Protein AF-A0A1G1BRY0-F1 (afdb_monomer)

Mean predicted aligned error: 10.62 Å

Secondary structure (DSSP, 8-state):
-----SEEEEEE--SSSSS--EEEEEEGGGB-TTTGGG--TT--EEEEEEEEE-TTS-EEEEEEEEE--PPPPPHHHHHHHHHHHHHHHHHHS--

Nearest PDB structures (foldseek):
  8a5d-assembly1_X  TM=4.011E-01  e=4.839E+00  Thermochaetoides thermophila
  8a5q-assembly1_X  TM=3.698E-01  e=3.179E+00  Thermochaetoides thermophila
  8a5p-assembly1_X  TM=3.735E-01  e=4.557E+00  Thermochaetoides thermophila
  3ua0-assembly1_A-2  TM=3.105E-01  e=5.793E+00  Bombyx mor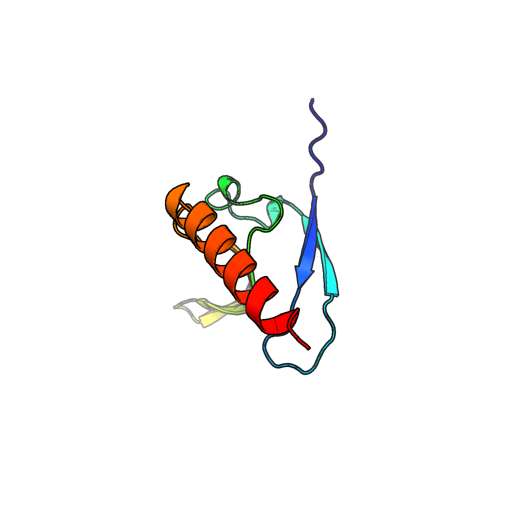i

Radius of gyration: 19.28 Å; Cα contacts (8 Å, |Δi|>4): 89; chains: 1; bounding box: 54×33×44 Å

pLDDT: mean 83.85, std 13.31, range [36.56, 95.38]

Solvent-accessible surface area (backbone atoms only — not comparable to full-atom values): 6206 Å² total; per-residue (Å²): 135,84,87,70,73,68,49,47,79,46,78,47,72,55,89,86,72,85,56,77,74,44,80,45,82,42,53,52,84,64,44,47,81,90,44,54,85,60,73,51,92,89,57,56,66,48,79,49,75,51,75,46,70,44,100,86,66,54,73,41,82,44,78,46,55,46,68,63,84,67,79,78,78,46,75,67,56,53,55,48,52,51,52,50,52,53,55,52,49,56,69,69,68,73,116

Sequence (95 aa):
MSSGSDSFFARLVDLTGDTPDEEVEIPREEVSASDCALLREGAVFYWTIGYSDSVKGQRRRVSEIRFRRLPAWTEEDIQRAEREAEEFGFVLGSR

Foldseek 3Di:
DDDDDQWDKDWDDDPVPDDDIDIDIGGLVLADPVCNVQPDPPWDKDWDWDWDADPVGDIDTDTHIGTDPDDPQDPVNVVVVVVVVVVVCVVVVPD

Structure (mmCIF, N/CA/C/O backbone):
data_AF-A0A1G1BRY0-F1
#
_entry.id   AF-A0A1G1BRY0-F1
#
loop_
_atom_site.group_PDB
_atom_site.id
_atom_site.type_symbol
_atom_site.label_atom_id
_atom_site.label_alt_id
_atom_site.label_comp_id
_atom_site.label_asym_id
_atom_site.label_entity_id
_atom_site.label_seq_id
_atom_site.pdbx_PDB_ins_code
_atom_site.Cartn_x
_atom_site.Cartn_y
_atom_site.Cartn_z
_atom_site.occupancy
_atom_site.B_iso_or_equiv
_atom_site.auth_seq_id
_atom_site.auth_comp_id
_atom_site.auth_asym_id
_atom_site.auth_atom_id
_atom_site.pdbx_PDB_model_num
ATOM 1 N N . MET A 1 1 ? 16.021 9.173 20.413 1.00 36.56 1 MET A N 1
ATOM 2 C CA . MET A 1 1 ? 15.715 8.442 19.166 1.00 36.56 1 MET A CA 1
ATOM 3 C C . MET A 1 1 ? 14.427 7.686 19.441 1.00 36.56 1 MET A C 1
ATOM 5 O O . MET A 1 1 ? 14.456 6.778 20.257 1.00 36.56 1 MET A O 1
ATOM 9 N N . SER A 1 2 ? 13.287 8.181 18.949 1.00 37.44 2 SER A N 1
ATOM 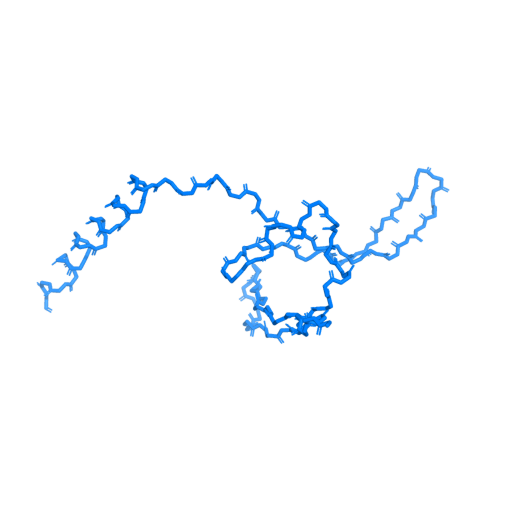10 C CA . SER A 1 2 ? 11.989 7.560 19.241 1.00 37.44 2 SER A CA 1
ATOM 11 C C . SER A 1 2 ? 11.836 6.325 18.359 1.00 37.44 2 SER A C 1
ATOM 13 O O . SER A 1 2 ? 11.941 6.435 17.140 1.00 37.44 2 SER A O 1
ATOM 15 N N . SER A 1 3 ? 11.665 5.166 18.988 1.00 41.31 3 SER A N 1
ATOM 16 C CA . SER A 1 3 ? 11.527 3.859 18.348 1.00 41.31 3 SER A CA 1
ATOM 17 C C . SER A 1 3 ? 10.137 3.739 17.719 1.00 41.31 3 SER A C 1
ATOM 19 O O . SER A 1 3 ? 9.239 3.140 18.301 1.00 41.31 3 SER A O 1
ATOM 21 N N . GLY A 1 4 ? 9.927 4.365 16.562 1.00 54.31 4 GLY A N 1
ATOM 22 C CA . GLY A 1 4 ? 8.840 3.966 15.672 1.00 54.31 4 GLY A CA 1
ATOM 23 C C . GLY A 1 4 ? 9.287 2.699 14.957 1.00 54.31 4 GLY A C 1
ATOM 24 O O . GLY A 1 4 ? 10.347 2.724 14.341 1.00 54.31 4 GLY A O 1
ATOM 25 N N . SER A 1 5 ? 8.543 1.601 15.089 1.00 64.44 5 SER A N 1
ATOM 26 C CA . SER A 1 5 ? 8.853 0.332 14.423 1.00 64.44 5 SER A CA 1
ATOM 27 C C . SER A 1 5 ? 9.161 0.564 12.941 1.00 64.44 5 SER A C 1
ATOM 29 O O . SER A 1 5 ? 8.430 1.293 12.265 1.00 64.44 5 SER A O 1
ATOM 31 N N . ASP A 1 6 ? 10.256 -0.022 12.455 1.00 89.81 6 ASP A N 1
ATOM 32 C CA . ASP A 1 6 ? 10.730 0.120 11.068 1.00 89.81 6 ASP A CA 1
ATOM 33 C C . ASP A 1 6 ? 9.876 -0.682 10.069 1.00 89.81 6 ASP A C 1
ATOM 35 O O . ASP A 1 6 ? 10.083 -0.647 8.861 1.00 89.81 6 ASP A O 1
ATOM 39 N N . SER A 1 7 ? 8.866 -1.379 10.583 1.00 92.62 7 SER A N 1
ATOM 40 C CA . SER A 1 7 ? 7.901 -2.193 9.862 1.00 92.62 7 SER A CA 1
ATOM 41 C C . SER A 1 7 ? 6.484 -1.968 10.398 1.00 92.62 7 SER A C 1
ATOM 43 O O . SER A 1 7 ? 6.276 -1.366 11.459 1.00 92.62 7 SER A O 1
ATOM 45 N N . PHE A 1 8 ? 5.492 -2.437 9.646 1.00 92.50 8 PHE A N 1
ATOM 46 C CA . PHE A 1 8 ? 4.090 -2.479 10.051 1.00 92.50 8 PHE A CA 1
ATOM 47 C C . PHE A 1 8 ? 3.438 -3.783 9.590 1.00 92.50 8 PHE A C 1
ATOM 49 O O . PHE A 1 8 ? 3.842 -4.361 8.584 1.00 92.50 8 PHE A O 1
ATOM 56 N N . PHE A 1 9 ? 2.408 -4.225 10.312 1.00 94.94 9 PHE A N 1
ATOM 57 C CA . PHE A 1 9 ? 1.583 -5.355 9.894 1.00 94.94 9 PHE A CA 1
ATOM 58 C C . PHE A 1 9 ? 0.438 -4.885 9.003 1.00 94.94 9 PHE A C 1
ATOM 60 O O . PHE A 1 9 ? -0.160 -3.830 9.234 1.00 94.94 9 PHE A O 1
ATOM 67 N N . ALA A 1 10 ? 0.129 -5.677 7.987 1.00 94.88 10 ALA A N 1
ATOM 68 C CA . ALA A 1 10 ? -0.969 -5.431 7.075 1.00 94.88 10 ALA A CA 1
ATOM 69 C C . ALA A 1 10 ? -1.711 -6.726 6.758 1.00 94.88 10 ALA A C 1
ATOM 71 O O . ALA A 1 10 ? -1.107 -7.792 6.661 1.00 94.88 10 ALA A O 1
ATOM 72 N N . ARG A 1 11 ? -3.023 -6.605 6.541 1.00 95.19 11 ARG A N 1
ATOM 73 C CA . ARG A 1 11 ? -3.862 -7.701 6.060 1.00 95.19 11 ARG A CA 1
ATOM 74 C C . ARG A 1 11 ? -4.040 -7.595 4.551 1.00 95.19 11 ARG A C 1
ATOM 76 O O . ARG A 1 11 ? -4.501 -6.566 4.056 1.00 95.19 11 ARG A O 1
ATOM 83 N N . LEU A 1 12 ? -3.676 -8.650 3.838 1.00 93.06 12 LEU A N 1
ATOM 84 C CA . LEU A 1 12 ? -3.897 -8.811 2.409 1.00 93.06 12 LEU A CA 1
ATOM 85 C C . LEU A 1 12 ? -5.203 -9.560 2.191 1.00 93.06 12 LEU A C 1
ATOM 87 O O . LEU A 1 12 ? -5.463 -10.565 2.845 1.00 9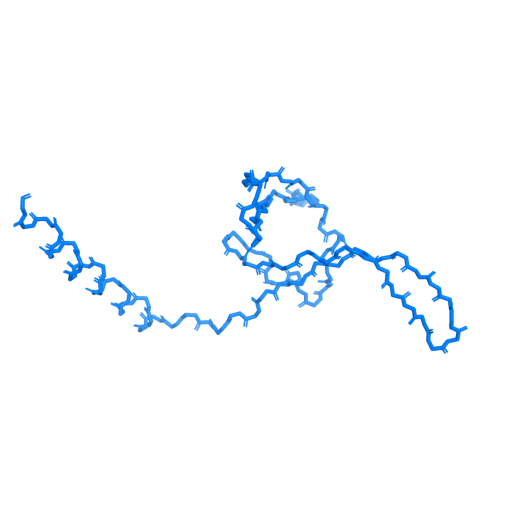3.06 12 LEU A O 1
ATOM 91 N N . VAL A 1 13 ? -6.008 -9.050 1.266 1.00 90.19 13 VAL A N 1
ATOM 92 C CA . VAL A 1 13 ? -7.279 -9.653 0.868 1.00 90.19 13 VAL A CA 1
ATOM 93 C C . VAL A 1 13 ? -7.169 -10.006 -0.604 1.00 90.19 13 VAL A C 1
ATOM 95 O O . VAL A 1 13 ? -6.868 -9.136 -1.428 1.00 90.19 13 VAL A O 1
ATOM 98 N N . ASP A 1 14 ? -7.418 -11.268 -0.934 1.00 86.62 14 ASP A N 1
ATOM 99 C CA . ASP A 1 14 ? -7.495 -11.700 -2.320 1.00 86.62 14 ASP A CA 1
ATOM 100 C C . ASP A 1 14 ? -8.814 -11.242 -2.949 1.00 86.62 14 ASP A C 1
ATOM 102 O O . ASP A 1 14 ? -9.911 -11.554 -2.487 1.00 86.62 14 ASP A O 1
ATOM 106 N N . LEU A 1 15 ? -8.698 -10.477 -4.032 1.00 83.50 15 LEU A N 1
ATOM 107 C CA . LEU A 1 15 ? -9.844 -9.967 -4.779 1.00 83.50 15 LEU A CA 1
ATOM 108 C C . LEU A 1 15 ? -10.384 -10.980 -5.799 1.00 83.50 15 LEU A C 1
ATOM 110 O O . LEU A 1 15 ? -11.442 -10.734 -6.378 1.00 83.50 15 LEU A O 1
ATOM 114 N N . THR A 1 16 ? -9.670 -12.084 -6.046 1.00 84.88 16 THR A N 1
ATOM 115 C CA . THR A 1 16 ? -10.099 -13.157 -6.958 1.00 84.88 16 THR A CA 1
ATOM 116 C C . THR A 1 16 ? -10.954 -14.224 -6.275 1.00 84.88 16 THR A C 1
ATOM 118 O O . THR A 1 16 ? -11.727 -14.894 -6.955 1.00 84.88 16 THR A O 1
ATOM 121 N N . GLY A 1 17 ? -10.946 -14.260 -4.939 1.00 76.38 17 GLY A N 1
ATOM 122 C CA . GLY A 1 17 ? -11.893 -15.021 -4.123 1.00 76.38 17 GLY A CA 1
ATOM 123 C C . GLY A 1 17 ? -11.472 -16.459 -3.833 1.00 76.38 17 GLY A C 1
ATOM 124 O O . GLY A 1 17 ? -12.316 -17.249 -3.413 1.00 76.38 17 GLY A O 1
ATOM 125 N N . ASP A 1 18 ? -10.196 -16.790 -4.021 1.00 80.62 18 ASP A N 1
ATOM 126 C CA . ASP A 1 18 ? -9.707 -18.168 -3.965 1.00 80.62 18 ASP A CA 1
ATOM 127 C C . ASP A 1 18 ? -8.762 -18.433 -2.780 1.00 80.62 18 ASP A C 1
ATOM 129 O O . ASP A 1 18 ? -8.448 -19.595 -2.500 1.00 80.62 18 ASP A O 1
ATOM 133 N N . THR A 1 19 ? -8.337 -17.398 -2.039 1.00 85.44 19 THR A N 1
ATOM 134 C CA . THR A 1 19 ? -7.454 -17.561 -0.871 1.00 85.44 19 THR A CA 1
ATOM 135 C C . THR A 1 19 ? -7.944 -16.837 0.390 1.00 85.44 19 THR A C 1
ATOM 137 O O . THR A 1 19 ? -8.583 -15.789 0.293 1.00 85.44 19 THR A O 1
ATOM 140 N N . PRO A 1 20 ? -7.634 -17.367 1.593 1.00 89.81 20 PRO A N 1
ATOM 141 C CA . PRO A 1 20 ? -7.860 -16.655 2.848 1.00 89.81 20 PRO A CA 1
ATOM 142 C C . PRO A 1 20 ? -7.093 -15.332 2.916 1.00 89.81 20 PRO A C 1
ATOM 144 O O . PRO A 1 20 ? -6.087 -15.148 2.232 1.00 89.81 20 PRO A O 1
ATOM 147 N N . ASP A 1 21 ? -7.540 -14.453 3.809 1.00 92.56 21 ASP A N 1
ATOM 148 C CA . ASP A 1 21 ? -6.782 -13.262 4.179 1.00 92.56 21 ASP A CA 1
ATOM 149 C C . ASP A 1 21 ? -5.430 -13.651 4.795 1.00 92.56 21 ASP A C 1
ATOM 151 O O . ASP A 1 21 ? -5.350 -14.554 5.634 1.00 92.56 21 ASP A O 1
ATOM 155 N N . GLU A 1 22 ? -4.380 -12.923 4.425 1.00 93.38 22 GLU A N 1
ATOM 156 C CA . GLU A 1 22 ? -3.022 -13.134 4.932 1.00 93.38 22 GLU A CA 1
ATOM 157 C C . GLU A 1 22 ? -2.551 -11.926 5.742 1.00 93.38 22 GLU A C 1
ATOM 159 O O . GLU A 1 22 ? -2.852 -10.783 5.401 1.00 93.38 22 GLU A O 1
ATOM 164 N N . GLU A 1 23 ? -1.786 -12.161 6.808 1.00 95.19 23 GLU A N 1
ATOM 165 C CA . GLU A 1 23 ? -1.121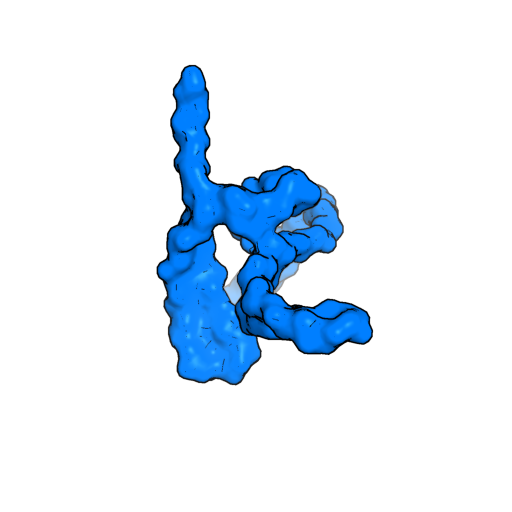 -11.101 7.568 1.00 95.19 23 GLU A CA 1
ATOM 166 C C . GLU A 1 23 ? 0.370 -11.084 7.230 1.00 95.19 23 GLU A C 1
ATOM 168 O O . GLU A 1 23 ? 1.044 -12.114 7.280 1.00 95.19 23 GLU A O 1
ATOM 173 N N . VAL A 1 24 ? 0.881 -9.909 6.869 1.00 94.56 24 VAL A N 1
ATOM 174 C CA . VAL A 1 24 ? 2.271 -9.716 6.446 1.00 94.56 24 VAL A CA 1
ATOM 175 C C . VAL A 1 24 ? 2.916 -8.568 7.208 1.00 94.56 24 VAL A C 1
ATOM 177 O O . VAL A 1 24 ? 2.269 -7.566 7.510 1.00 94.56 24 VAL A O 1
ATOM 180 N N . GLU A 1 25 ? 4.210 -8.702 7.484 1.00 95.38 25 GLU A N 1
ATOM 181 C CA . GLU A 1 25 ? 5.048 -7.619 7.993 1.00 95.38 25 GLU A CA 1
ATOM 182 C C . GLU A 1 25 ? 5.741 -6.916 6.819 1.00 95.38 25 GLU A C 1
ATOM 184 O O . GLU A 1 25 ? 6.405 -7.557 6.003 1.00 95.38 25 GLU A O 1
ATOM 189 N N . ILE A 1 26 ? 5.580 -5.596 6.725 1.00 94.25 26 ILE A N 1
ATOM 190 C CA . ILE A 1 26 ? 6.094 -4.776 5.627 1.00 94.25 26 ILE A CA 1
ATOM 191 C C . ILE A 1 26 ? 7.068 -3.732 6.189 1.00 94.25 26 ILE A C 1
ATOM 193 O O . ILE A 1 26 ? 6.669 -2.932 7.042 1.00 94.25 26 ILE A O 1
ATOM 197 N N . PRO A 1 27 ? 8.326 -3.683 5.711 1.00 93.62 27 PRO A N 1
ATOM 198 C CA . PRO A 1 27 ? 9.258 -2.610 6.038 1.00 93.62 27 PRO A CA 1
ATOM 199 C C . PRO A 1 27 ? 8.736 -1.250 5.570 1.00 93.62 27 PRO A C 1
ATOM 201 O O . PRO A 1 27 ? 8.215 -1.106 4.465 1.00 93.62 27 PRO A O 1
ATOM 204 N N . ARG A 1 28 ? 8.921 -0.204 6.373 1.00 91.75 28 ARG A N 1
ATOM 205 C CA . ARG A 1 28 ? 8.492 1.157 6.015 1.00 91.75 28 ARG A CA 1
ATOM 206 C C . ARG A 1 28 ? 9.224 1.702 4.791 1.00 91.75 28 ARG A C 1
ATOM 208 O O . ARG A 1 28 ? 8.675 2.560 4.109 1.00 91.75 28 ARG A O 1
ATOM 215 N N . GLU A 1 29 ? 10.423 1.201 4.505 1.00 92.44 29 GLU A N 1
ATOM 216 C CA . GLU A 1 29 ? 11.203 1.543 3.310 1.00 92.44 29 GLU A CA 1
ATOM 217 C C . GLU A 1 29 ? 10.572 1.066 1.988 1.00 92.44 29 GLU A C 1
ATOM 219 O O . GLU A 1 29 ? 10.841 1.660 0.945 1.00 92.44 29 GLU A O 1
ATOM 224 N N . GLU A 1 30 ? 9.674 0.074 2.022 1.00 92.62 30 GLU A N 1
ATOM 225 C CA . GLU A 1 30 ? 8.880 -0.346 0.854 1.00 92.62 30 GLU A CA 1
ATOM 226 C C . GLU A 1 30 ? 7.793 0.685 0.489 1.00 92.62 30 GLU A C 1
ATOM 228 O O . GLU A 1 30 ? 7.214 0.649 -0.601 1.00 92.62 30 GLU A O 1
ATOM 233 N N . VAL A 1 31 ? 7.499 1.635 1.386 1.00 92.88 31 VAL A N 1
ATOM 234 C CA . VAL A 1 31 ? 6.522 2.702 1.153 1.00 92.88 31 VAL A CA 1
ATOM 235 C C . VAL A 1 31 ? 7.223 3.931 0.585 1.00 92.88 31 VAL A C 1
ATOM 237 O O . VAL A 1 31 ? 8.165 4.475 1.161 1.00 92.88 31 VAL A O 1
ATOM 240 N N . SER A 1 32 ? 6.723 4.427 -0.548 1.00 90.69 32 SER A N 1
ATOM 241 C CA . SER A 1 32 ? 7.267 5.645 -1.149 1.00 90.69 32 SER A CA 1
ATOM 242 C C . SER A 1 32 ? 7.122 6.853 -0.215 1.00 90.69 32 SER A C 1
ATOM 244 O O . SER A 1 32 ? 6.098 7.029 0.449 1.00 90.69 32 SER A O 1
ATOM 246 N N . ALA A 1 33 ? 8.103 7.759 -0.230 1.00 88.94 33 ALA A N 1
ATOM 247 C CA . ALA A 1 33 ? 8.087 8.960 0.610 1.00 88.94 33 ALA A CA 1
ATOM 248 C C . ALA A 1 33 ? 6.808 9.811 0.445 1.00 88.94 33 ALA A C 1
ATOM 250 O O . ALA A 1 33 ? 6.339 10.418 1.406 1.00 88.94 33 ALA A O 1
ATOM 251 N N . SER A 1 34 ? 6.217 9.831 -0.757 1.00 88.50 34 SER A N 1
ATOM 252 C CA . SER A 1 34 ? 4.966 10.548 -1.049 1.00 88.50 34 SER A CA 1
ATOM 253 C C . SER A 1 34 ? 3.716 9.919 -0.432 1.00 88.50 34 SER A C 1
ATOM 255 O O . SER A 1 34 ? 2.693 10.599 -0.324 1.00 88.50 34 SER A O 1
ATOM 257 N N . ASP A 1 35 ? 3.787 8.639 -0.068 1.00 90.75 35 ASP A N 1
ATOM 258 C CA . ASP A 1 35 ? 2.684 7.878 0.517 1.00 90.75 35 ASP A CA 1
ATOM 259 C C . ASP A 1 35 ? 2.905 7.591 2.013 1.00 90.75 35 ASP A C 1
ATOM 261 O O . ASP A 1 35 ? 1.954 7.230 2.699 1.00 90.75 35 ASP A O 1
ATOM 265 N N . CYS A 1 36 ? 4.098 7.851 2.568 1.00 88.44 36 CYS A N 1
ATOM 266 C CA . CYS A 1 36 ? 4.383 7.707 4.004 1.00 88.44 36 CYS A CA 1
ATOM 267 C C . CYS A 1 36 ? 3.391 8.454 4.911 1.00 88.44 36 CYS A C 1
ATOM 269 O O . CYS A 1 36 ? 3.088 7.985 6.004 1.00 88.44 36 CYS A O 1
ATOM 271 N N . ALA A 1 37 ? 2.865 9.601 4.467 1.00 88.88 37 ALA A N 1
ATOM 272 C CA . ALA A 1 37 ? 1.861 10.367 5.212 1.00 88.88 37 ALA A CA 1
ATOM 273 C C . ALA A 1 37 ? 0.470 9.696 5.246 1.00 88.88 37 ALA A C 1
ATOM 275 O O . ALA A 1 37 ? -0.372 10.071 6.057 1.00 88.88 37 ALA A O 1
ATOM 276 N N . LEU A 1 38 ? 0.219 8.725 4.363 1.00 89.44 38 LEU A N 1
ATOM 277 C CA . LEU A 1 38 ? -1.029 7.961 4.280 1.00 89.44 38 LEU A CA 1
ATOM 278 C C . LEU A 1 38 ? -0.976 6.665 5.099 1.00 89.44 38 LEU A C 1
ATOM 280 O O . LEU A 1 38 ? -2.012 6.021 5.265 1.00 89.44 38 LEU A O 1
ATOM 284 N N . LEU A 1 39 ? 0.201 6.288 5.612 1.00 90.75 39 LEU A N 1
ATOM 285 C CA . LEU A 1 39 ? 0.389 5.098 6.433 1.00 90.75 39 LEU A CA 1
ATOM 286 C C . LEU A 1 39 ? -0.237 5.310 7.818 1.00 90.75 39 LEU A C 1
ATOM 288 O O . LEU A 1 39 ? 0.371 5.887 8.720 1.00 90.75 39 LEU A O 1
ATOM 292 N N . ARG A 1 40 ? -1.469 4.828 7.969 1.00 88.69 40 ARG A N 1
ATOM 293 C CA . ARG A 1 40 ? -2.241 4.815 9.215 1.00 88.69 40 ARG A CA 1
ATOM 294 C C . ARG A 1 40 ? -3.036 3.520 9.320 1.00 88.69 40 ARG A C 1
ATOM 296 O O . ARG A 1 40 ? -3.326 2.889 8.304 1.00 88.69 40 ARG A O 1
ATOM 303 N N . GLU A 1 41 ? -3.426 3.152 10.532 1.00 88.25 41 GLU A N 1
ATOM 304 C CA . GLU A 1 41 ? -4.316 2.011 10.753 1.00 88.25 41 GLU A CA 1
ATOM 305 C C . GLU A 1 41 ? -5.608 2.159 9.930 1.00 88.25 41 GLU A C 1
ATOM 307 O O . GLU A 1 41 ? -6.176 3.250 9.808 1.00 88.25 41 GLU A O 1
ATOM 312 N N . GLY A 1 42 ? -6.031 1.062 9.298 1.00 87.00 42 GLY A N 1
ATOM 313 C CA . GLY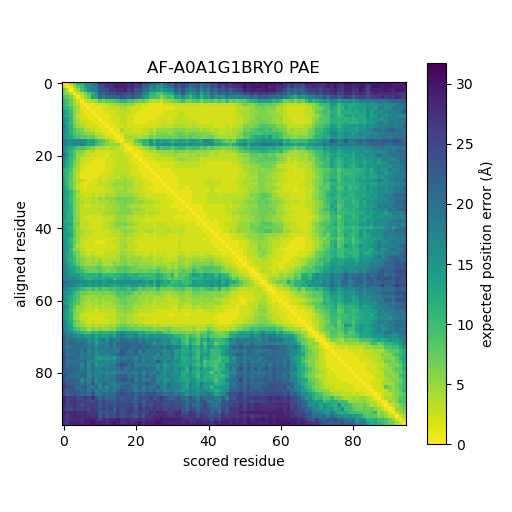 A 1 42 ? -7.190 1.031 8.401 1.00 87.00 42 GLY A CA 1
ATOM 314 C C . GLY A 1 42 ? -6.967 1.649 7.014 1.00 87.00 42 GLY A C 1
ATOM 315 O O . GLY A 1 42 ? -7.899 1.675 6.210 1.00 87.00 42 GLY A O 1
ATOM 316 N N . ALA A 1 43 ? -5.766 2.146 6.694 1.00 89.88 43 ALA A N 1
ATOM 317 C CA . ALA A 1 43 ? -5.467 2.618 5.348 1.00 89.88 43 ALA A CA 1
ATOM 318 C C . ALA A 1 43 ? 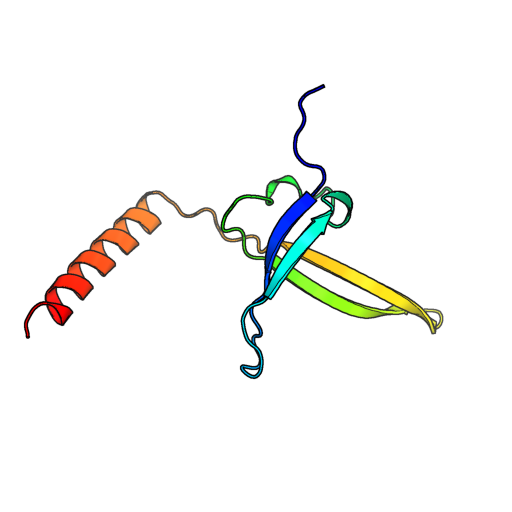-5.490 1.462 4.336 1.00 89.88 43 ALA A C 1
ATOM 320 O O . ALA A 1 43 ? -4.887 0.412 4.545 1.00 89.88 43 ALA A O 1
ATOM 321 N N . VAL A 1 44 ? -6.165 1.684 3.208 1.00 90.94 44 VAL A N 1
ATOM 322 C CA . VAL A 1 44 ? -6.231 0.719 2.104 1.00 90.94 44 VAL A CA 1
ATOM 323 C C . VAL A 1 44 ? -5.073 0.973 1.147 1.00 90.94 44 VAL A C 1
ATOM 325 O O . VAL A 1 44 ? -4.838 2.114 0.738 1.00 90.94 44 VAL A O 1
ATOM 328 N N . PHE A 1 45 ? -4.386 -0.087 0.741 1.00 93.00 45 PHE A N 1
ATOM 329 C CA . PHE A 1 45 ? -3.319 -0.035 -0.251 1.00 93.00 45 PHE A CA 1
ATOM 330 C C . PHE A 1 45 ? -3.467 -1.160 -1.274 1.00 93.00 45 PHE A C 1
ATOM 332 O O . PHE A 1 45 ? -4.205 -2.120 -1.068 1.00 93.00 45 PHE A O 1
ATOM 339 N N . TYR A 1 46 ? -2.747 -1.017 -2.380 1.00 92.00 46 TYR A N 1
ATOM 340 C CA . TYR A 1 46 ? -2.554 -2.059 -3.376 1.00 92.00 46 TYR A CA 1
ATOM 341 C C . TYR A 1 46 ? -1.091 -2.476 -3.365 1.00 92.00 46 TYR A C 1
ATOM 343 O O . TYR A 1 46 ? -0.212 -1.611 -3.397 1.00 92.00 46 TYR A O 1
ATOM 351 N N . TRP A 1 47 ? -0.841 -3.783 -3.352 1.00 93.00 47 TRP A N 1
ATOM 352 C CA . TRP A 1 47 ? 0.494 -4.342 -3.518 1.00 93.00 47 TRP A CA 1
ATOM 353 C C . TRP A 1 47 ? 0.605 -4.981 -4.899 1.00 93.00 47 TRP A C 1
ATOM 355 O O . TRP A 1 47 ? -0.053 -5.975 -5.193 1.00 93.00 47 TRP A O 1
ATOM 365 N N . THR A 1 48 ? 1.414 -4.379 -5.769 1.00 90.44 48 THR A N 1
ATOM 366 C CA . THR A 1 48 ? 1.662 -4.883 -7.122 1.00 90.44 48 THR A CA 1
ATOM 367 C C . THR A 1 48 ? 3.020 -5.563 -7.168 1.00 90.44 48 THR A C 1
ATOM 369 O O . THR A 1 48 ? 4.045 -4.918 -6.956 1.00 90.44 48 THR A O 1
ATOM 372 N N . ILE A 1 49 ? 3.035 -6.856 -7.487 1.00 90.75 49 ILE A N 1
ATOM 373 C CA . ILE A 1 49 ? 4.260 -7.633 -7.686 1.00 90.75 49 ILE A CA 1
ATOM 374 C C . ILE A 1 49 ? 4.286 -8.104 -9.137 1.00 90.75 49 ILE A C 1
ATOM 376 O O . ILE A 1 49 ? 3.362 -8.767 -9.603 1.00 90.75 49 ILE A O 1
ATOM 380 N N . GLY A 1 50 ? 5.339 -7.762 -9.876 1.00 92.19 50 GLY A N 1
ATOM 381 C CA . GLY A 1 50 ? 5.409 -8.100 -11.293 1.00 92.19 50 GLY A CA 1
ATOM 382 C C . GLY A 1 50 ? 6.708 -7.698 -11.975 1.00 92.19 50 GLY A C 1
ATOM 383 O O . GLY A 1 50 ? 7.770 -7.607 -11.356 1.00 92.19 50 GLY A O 1
ATOM 384 N N . TYR A 1 51 ? 6.612 -7.475 -13.283 1.00 92.50 51 TYR A N 1
ATOM 385 C CA . TYR A 1 51 ? 7.725 -7.054 -14.122 1.00 92.50 51 TYR A CA 1
ATOM 386 C C . TYR A 1 51 ? 7.392 -5.741 -14.825 1.00 92.50 51 TYR A C 1
ATOM 388 O O . TYR A 1 51 ? 6.295 -5.593 -15.359 1.00 92.50 51 TYR A O 1
ATOM 396 N N . SER A 1 52 ? 8.348 -4.812 -14.865 1.00 89.12 52 SER A N 1
ATOM 397 C CA . SER A 1 52 ? 8.283 -3.641 -15.738 1.00 89.12 52 SER A CA 1
ATOM 398 C C . SER A 1 52 ? 9.325 -3.751 -16.843 1.00 89.12 52 SER A C 1
ATOM 400 O O . SER A 1 52 ? 10.486 -4.097 -16.602 1.00 89.12 52 SER A O 1
ATOM 402 N N . ASP A 1 53 ? 8.899 -3.469 -18.070 1.00 91.06 53 ASP A N 1
ATOM 403 C CA . ASP A 1 53 ? 9.771 -3.420 -19.234 1.00 91.06 53 ASP A CA 1
ATOM 404 C C . ASP A 1 53 ? 10.090 -1.950 -19.534 1.00 91.06 53 ASP A C 1
ATOM 406 O O . ASP A 1 53 ? 9.204 -1.118 -19.735 1.00 91.06 53 ASP A O 1
ATOM 410 N N . SER A 1 54 ? 11.375 -1.597 -19.526 1.00 87.19 54 SER A N 1
ATOM 411 C CA . SER A 1 54 ? 11.803 -0.263 -19.956 1.00 87.19 54 SER A CA 1
ATOM 412 C C . SER A 1 54 ? 11.615 -0.091 -21.467 1.00 87.19 54 SER A C 1
ATOM 414 O O . SER A 1 54 ? 11.635 -1.063 -22.218 1.00 87.19 54 SER A O 1
ATOM 416 N N . VAL A 1 55 ? 11.551 1.157 -21.943 1.00 83.81 55 VAL A N 1
ATOM 417 C CA . VAL A 1 55 ? 11.435 1.492 -23.382 1.00 83.81 55 VAL A CA 1
ATOM 418 C C . VAL A 1 55 ? 12.532 0.835 -24.240 1.00 83.81 55 VAL A C 1
ATOM 420 O O . VAL A 1 55 ? 12.336 0.589 -25.424 1.00 83.81 55 VAL A O 1
ATOM 423 N N . LYS A 1 56 ? 13.689 0.517 -23.644 1.00 89.50 56 LYS A N 1
ATOM 424 C CA . LYS A 1 56 ? 14.821 -0.152 -24.307 1.00 89.50 56 LYS A CA 1
ATOM 425 C C . LYS A 1 56 ? 14.833 -1.681 -24.128 1.00 89.50 56 LYS A C 1
ATOM 427 O O . LYS A 1 56 ? 15.834 -2.312 -24.446 1.00 89.50 56 LYS A O 1
ATOM 432 N N . GLY A 1 57 ? 13.764 -2.274 -23.594 1.00 86.81 57 GLY A N 1
ATOM 433 C CA . GLY A 1 57 ? 13.586 -3.724 -23.461 1.00 86.81 57 GLY A CA 1
ATOM 434 C C . GLY A 1 57 ? 14.222 -4.367 -22.224 1.00 86.81 57 GLY A C 1
ATOM 435 O O . GLY A 1 57 ? 14.127 -5.579 -22.057 1.00 86.81 57 GLY A O 1
ATOM 436 N N . GLN A 1 58 ? 14.860 -3.600 -21.330 1.00 92.19 58 GLN A N 1
ATOM 437 C CA . GLN A 1 58 ? 15.329 -4.160 -20.058 1.00 92.19 58 GLN A CA 1
ATOM 438 C C . GLN A 1 58 ? 14.130 -4.446 -19.149 1.00 92.19 58 GLN A C 1
ATOM 440 O O . GLN A 1 58 ? 13.434 -3.504 -18.760 1.00 92.19 58 GLN A O 1
ATOM 445 N N . ARG A 1 59 ? 13.949 -5.720 -18.785 1.00 92.62 59 ARG A N 1
ATOM 446 C CA . ARG A 1 59 ? 12.964 -6.189 -17.807 1.00 92.62 59 ARG A CA 1
ATOM 447 C C . ARG A 1 59 ? 13.492 -6.051 -16.383 1.00 92.62 59 ARG A C 1
ATOM 449 O O . ARG A 1 59 ? 14.629 -6.434 -16.102 1.00 92.62 59 ARG A O 1
ATOM 456 N N . ARG A 1 60 ? 12.667 -5.542 -15.471 1.00 92.69 60 ARG A N 1
ATOM 457 C CA . ARG A 1 60 ? 12.966 -5.428 -14.036 1.00 92.69 60 ARG A CA 1
ATOM 458 C C . ARG A 1 60 ? 11.837 -6.032 -13.221 1.00 92.69 60 ARG A C 1
ATOM 460 O O . ARG A 1 60 ? 10.678 -5.899 -13.596 1.00 92.69 60 ARG A O 1
ATOM 467 N N . ARG A 1 61 ? 12.175 -6.687 -12.111 1.00 92.94 61 ARG A N 1
ATOM 468 C CA . ARG A 1 61 ? 11.185 -7.068 -11.097 1.00 92.94 61 ARG A CA 1
ATOM 469 C C . ARG A 1 61 ? 10.760 -5.820 -10.338 1.00 92.94 61 ARG A C 1
ATOM 471 O O . ARG A 1 61 ? 11.608 -4.988 -10.022 1.00 92.94 61 ARG A O 1
ATOM 478 N N . VAL A 1 62 ? 9.469 -5.712 -10.065 1.00 92.81 62 VAL A N 1
ATOM 479 C CA . VAL A 1 62 ? 8.874 -4.611 -9.310 1.00 92.81 62 VAL A CA 1
ATOM 480 C C . VAL A 1 62 ? 8.015 -5.199 -8.198 1.00 92.81 62 VAL A C 1
ATOM 482 O O . VAL A 1 62 ? 7.253 -6.135 -8.432 1.00 92.81 62 VAL A O 1
ATOM 485 N N . SER A 1 63 ? 8.176 -4.640 -7.005 1.00 93.44 63 SER A N 1
ATOM 486 C CA . SER A 1 63 ? 7.272 -4.753 -5.865 1.00 93.44 63 SER A CA 1
ATOM 487 C C . SER A 1 63 ? 6.916 -3.319 -5.504 1.00 93.44 63 SER A C 1
ATOM 489 O O . SER A 1 63 ? 7.815 -2.521 -5.251 1.00 93.44 63 SER A O 1
ATOM 491 N N . GLU A 1 64 ? 5.644 -2.951 -5.600 1.00 93.62 64 GLU A N 1
ATOM 492 C CA . GLU A 1 64 ? 5.212 -1.574 -5.381 1.00 93.62 64 GLU A CA 1
ATOM 493 C C . GLU A 1 64 ? 3.958 -1.534 -4.512 1.00 93.62 64 GLU A C 1
ATOM 495 O O . GLU A 1 64 ? 2.952 -2.178 -4.823 1.00 93.62 64 GLU A O 1
ATOM 500 N N . ILE A 1 65 ? 4.018 -0.739 -3.442 1.00 94.50 65 ILE A N 1
ATOM 501 C CA . ILE A 1 65 ? 2.892 -0.460 -2.553 1.00 94.50 65 ILE A CA 1
ATOM 502 C C . ILE A 1 65 ? 2.373 0.945 -2.841 1.00 94.50 65 ILE A C 1
ATOM 504 O O . ILE A 1 65 ? 3.111 1.931 -2.768 1.00 94.50 65 ILE A O 1
ATOM 508 N N . ARG A 1 66 ? 1.077 1.044 -3.146 1.00 92.81 66 ARG A N 1
ATOM 509 C CA . ARG A 1 66 ? 0.389 2.317 -3.392 1.00 92.81 66 ARG A CA 1
ATOM 510 C C . ARG A 1 66 ? -0.806 2.473 -2.474 1.00 92.81 66 ARG A C 1
ATOM 512 O O . ARG A 1 66 ? -1.738 1.673 -2.515 1.00 92.81 66 ARG A O 1
ATOM 519 N N . PHE A 1 67 ? -0.802 3.541 -1.683 1.00 92.50 67 PHE A N 1
ATOM 520 C CA . PHE A 1 67 ? -1.907 3.860 -0.784 1.00 92.50 67 PHE A CA 1
ATOM 521 C C . PHE A 1 67 ? -3.052 4.529 -1.538 1.00 92.50 67 PHE A C 1
ATOM 523 O O . PHE A 1 67 ? -2.858 5.452 -2.337 1.00 92.50 67 PHE A O 1
ATOM 530 N N . ARG A 1 68 ? -4.279 4.084 -1.261 1.00 87.25 68 ARG A N 1
ATOM 531 C CA . ARG A 1 68 ? -5.479 4.679 -1.838 1.00 87.25 68 ARG A CA 1
ATOM 532 C C . ARG A 1 68 ? -5.705 6.052 -1.209 1.00 87.25 68 ARG A C 1
ATOM 534 O O . ARG A 1 68 ? -5.974 6.174 -0.016 1.00 87.25 68 ARG A O 1
ATOM 541 N N . ARG A 1 69 ? -5.652 7.096 -2.036 1.00 84.00 69 ARG A N 1
ATOM 542 C CA . ARG A 1 69 ? -6.014 8.468 -1.653 1.00 84.00 69 ARG A CA 1
ATOM 543 C C . ARG A 1 69 ? -7.533 8.581 -1.630 1.00 84.00 69 ARG A C 1
ATOM 545 O O . ARG A 1 69 ? -8.151 8.985 -2.611 1.00 84.00 69 ARG A O 1
ATOM 552 N N . LEU A 1 70 ? -8.135 8.127 -0.536 1.00 70.44 70 LEU A N 1
ATOM 553 C CA . LEU A 1 70 ? -9.552 8.362 -0.293 1.00 70.44 70 LEU A CA 1
ATOM 554 C C . LEU A 1 70 ? -9.765 9.861 -0.031 1.00 70.44 70 LEU A C 1
ATOM 556 O O . LEU A 1 70 ? -8.912 10.476 0.619 1.00 70.44 70 LEU A O 1
ATOM 560 N N . PRO A 1 71 ? -10.873 10.456 -0.513 1.00 67.56 71 PRO A N 1
ATOM 561 C CA . PRO A 1 71 ? -11.292 11.754 -0.010 1.00 67.56 71 PRO A CA 1
ATOM 562 C C . PRO A 1 71 ? -11.350 11.679 1.517 1.00 67.56 71 PRO A C 1
ATOM 564 O O . PRO A 1 71 ? -11.733 10.646 2.076 1.00 67.56 71 PRO A O 1
ATOM 5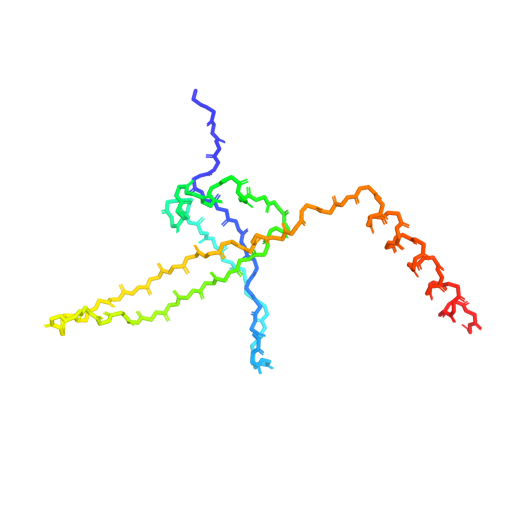67 N N . ALA A 1 72 ? -10.908 12.739 2.192 1.00 66.31 72 ALA A N 1
ATOM 568 C CA . ALA A 1 72 ? -11.051 12.807 3.637 1.00 66.31 72 ALA A CA 1
ATOM 569 C C . ALA A 1 72 ? -12.544 12.688 3.958 1.00 66.31 72 ALA A C 1
ATOM 571 O O . ALA A 1 72 ? -13.332 13.485 3.452 1.00 66.31 72 ALA A O 1
ATOM 572 N N . TRP A 1 73 ? -12.913 11.675 4.743 1.00 68.88 73 TRP A N 1
ATOM 573 C CA . TRP A 1 73 ? -14.268 11.558 5.266 1.00 68.88 73 TRP A CA 1
ATOM 574 C C . TRP A 1 73 ? -14.550 12.822 6.064 1.00 68.88 73 TRP A C 1
ATOM 576 O O . TRP A 1 73 ? -13.775 13.166 6.963 1.00 68.88 73 TRP A O 1
ATOM 586 N N . THR A 1 74 ? -15.602 13.542 5.694 1.00 73.62 74 THR A N 1
ATOM 587 C CA . THR A 1 74 ? -16.031 14.694 6.477 1.00 73.62 74 THR A CA 1
ATOM 588 C C . THR A 1 74 ? -16.805 14.211 7.700 1.00 73.62 74 THR A C 1
ATOM 590 O O . THR A 1 74 ? -17.306 13.087 7.744 1.00 73.62 74 THR A O 1
ATOM 593 N N . GLU A 1 75 ? -16.935 15.080 8.697 1.00 77.19 75 GLU A N 1
ATOM 594 C CA . GLU A 1 75 ? -17.821 14.853 9.844 1.00 77.19 75 GLU A CA 1
ATOM 595 C C . GLU A 1 75 ? -19.250 14.486 9.389 1.00 77.19 75 GLU A C 1
ATOM 597 O O . GLU A 1 75 ? -19.907 13.619 9.956 1.00 77.19 75 GLU A O 1
ATOM 602 N N . GLU A 1 76 ? -19.708 15.085 8.289 1.00 81.75 76 GLU A N 1
ATOM 603 C CA . GLU A 1 76 ? -21.020 14.825 7.692 1.00 81.75 76 GLU A CA 1
ATOM 604 C C . GLU A 1 76 ? -21.122 13.414 7.092 1.00 81.75 76 GLU A C 1
ATOM 606 O O . GLU A 1 76 ? -22.180 12.785 7.184 1.00 81.75 76 GLU A O 1
ATOM 611 N N . ASP A 1 77 ? -20.040 12.902 6.495 1.00 83.69 77 ASP A N 1
ATOM 612 C CA . ASP A 1 77 ? -19.987 11.538 5.964 1.00 83.69 77 ASP A CA 1
ATOM 613 C C . ASP A 1 77 ? -20.055 10.497 7.089 1.00 83.69 77 ASP A C 1
ATOM 615 O O . ASP A 1 77 ? -20.737 9.482 6.938 1.00 83.69 77 ASP A O 1
ATOM 619 N N . ILE A 1 78 ? -19.400 10.770 8.224 1.00 84.12 78 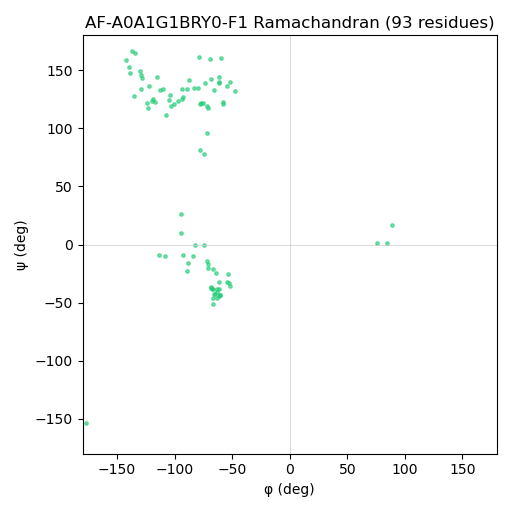ILE A N 1
ATOM 620 C CA . ILE A 1 78 ? -19.428 9.906 9.414 1.00 84.12 78 ILE A CA 1
ATOM 621 C C . ILE A 1 78 ? -20.838 9.885 10.011 1.00 84.12 78 ILE A C 1
ATOM 623 O O . ILE A 1 78 ? -21.425 8.816 10.157 1.00 84.12 78 ILE A O 1
ATOM 627 N N . GLN A 1 79 ? -21.434 11.056 10.248 1.00 87.81 79 GLN A N 1
ATOM 628 C CA . GLN A 1 79 ? -22.792 11.153 10.791 1.00 87.81 79 GLN A CA 1
ATOM 629 C C . GLN A 1 79 ? -23.843 10.522 9.870 1.00 87.81 79 GLN A C 1
ATOM 631 O O . GLN A 1 79 ? -24.861 10.010 10.333 1.00 87.81 79 GLN A O 1
ATOM 636 N N . ARG A 1 80 ? -23.638 10.575 8.547 1.00 86.00 80 ARG A N 1
ATOM 637 C CA . ARG A 1 80 ? -24.509 9.879 7.592 1.00 86.00 80 ARG A CA 1
ATOM 638 C C . ARG A 1 80 ? -24.389 8.363 7.744 1.00 86.00 80 ARG A C 1
ATOM 640 O O . ARG A 1 80 ? -25.422 7.709 7.828 1.00 86.00 80 ARG A O 1
ATOM 647 N N . ALA A 1 81 ? -23.171 7.832 7.835 1.00 84.81 81 ALA A N 1
ATOM 648 C CA . ALA A 1 81 ? -22.942 6.402 8.026 1.00 84.81 81 ALA A CA 1
ATOM 649 C C . ALA A 1 81 ? -23.510 5.885 9.363 1.00 84.81 81 ALA A C 1
ATOM 651 O O . ALA A 1 81 ? -24.078 4.797 9.404 1.00 84.81 81 ALA A O 1
ATOM 652 N N . GLU A 1 82 ? -23.414 6.670 10.441 1.00 88.31 82 GLU A N 1
ATOM 653 C CA . GLU A 1 82 ? -24.017 6.334 11.740 1.00 88.31 82 GLU A CA 1
ATOM 654 C C . GLU A 1 82 ? -25.546 6.254 11.661 1.00 88.31 82 GLU A C 1
ATOM 656 O O . GLU A 1 82 ? -26.132 5.272 12.115 1.00 88.31 82 GLU A O 1
ATOM 661 N N . ARG A 1 83 ? -26.193 7.237 11.017 1.00 87.06 83 ARG A N 1
ATOM 662 C CA . ARG A 1 83 ? -27.651 7.214 10.801 1.00 87.06 83 ARG A CA 1
ATOM 663 C C . ARG A 1 83 ? -28.092 6.010 9.974 1.00 87.06 83 ARG A C 1
ATOM 665 O O . ARG A 1 83 ? -29.074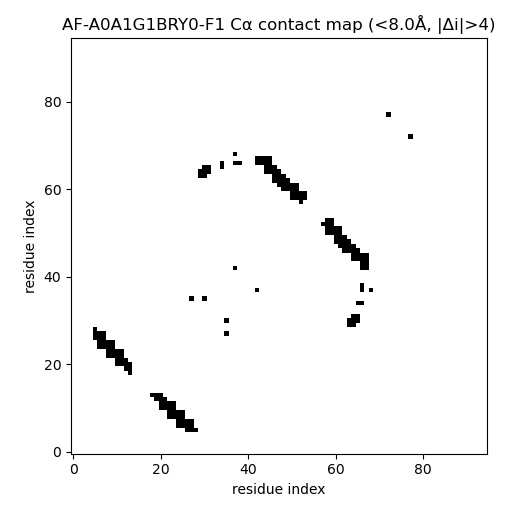 5.364 10.322 1.00 87.06 83 ARG A O 1
ATOM 672 N N . GLU A 1 84 ? -27.367 5.699 8.901 1.00 85.94 84 GLU A N 1
ATOM 673 C CA . GLU A 1 84 ? -27.647 4.520 8.077 1.00 85.94 84 GLU A CA 1
ATOM 674 C C . GLU A 1 84 ? -27.523 3.232 8.907 1.00 85.94 84 GLU A C 1
ATOM 676 O O . GLU A 1 84 ? -28.393 2.366 8.836 1.00 85.94 84 GLU A O 1
ATOM 681 N N . ALA A 1 85 ? -26.490 3.110 9.747 1.00 83.69 85 ALA A N 1
ATOM 682 C CA . ALA A 1 85 ? -26.306 1.950 10.618 1.00 83.69 85 ALA A CA 1
ATOM 683 C C . ALA A 1 85 ? -27.436 1.790 11.653 1.00 83.69 85 ALA A C 1
ATOM 685 O O . ALA A 1 85 ? -27.901 0.668 11.871 1.00 83.69 85 ALA A O 1
ATOM 686 N N . GLU A 1 86 ? -27.911 2.886 12.258 1.00 84.75 86 GLU A N 1
ATOM 687 C CA . GLU A 1 86 ? -29.083 2.870 13.147 1.00 84.75 86 GLU A CA 1
ATOM 688 C C . GLU A 1 86 ? -30.352 2.419 12.409 1.00 84.75 86 GLU A C 1
ATOM 690 O O . GLU A 1 86 ? -31.099 1.571 12.908 1.00 84.75 86 GLU A O 1
ATOM 695 N N . GLU A 1 87 ? -30.572 2.928 11.196 1.00 81.06 87 GLU A N 1
ATOM 696 C CA . GLU A 1 87 ? -31.729 2.585 10.369 1.00 81.06 87 GLU A CA 1
ATOM 697 C C . GLU A 1 87 ? -31.711 1.099 9.960 1.00 81.06 87 GLU A C 1
ATOM 699 O O . GLU A 1 87 ? -32.719 0.397 10.087 1.00 81.06 87 GLU A O 1
ATOM 704 N N . PHE A 1 88 ? -30.548 0.565 9.568 1.00 73.31 88 PHE A N 1
ATOM 705 C CA . PHE A 1 88 ? -30.382 -0.862 9.271 1.00 73.31 88 PHE A CA 1
ATOM 706 C C . PHE A 1 88 ? -30.530 -1.757 10.511 1.00 73.31 88 PHE A C 1
ATOM 708 O O . PHE A 1 88 ? -31.130 -2.834 10.418 1.00 73.31 88 PHE A O 1
ATOM 715 N N . GLY A 1 89 ? -30.033 -1.323 11.673 1.00 72.75 89 GLY A N 1
ATOM 716 C CA . GLY A 1 89 ? -30.199 -2.038 12.942 1.00 72.75 89 GLY A CA 1
ATOM 717 C C . GLY A 1 89 ? -31.669 -2.178 13.344 1.00 72.75 89 GLY A C 1
ATOM 718 O O . GLY A 1 89 ? -32.093 -3.246 13.793 1.00 72.75 89 GLY A O 1
ATOM 719 N N . PHE A 1 90 ? -32.474 -1.142 13.098 1.00 61.16 90 PHE A N 1
ATOM 720 C CA . PHE A 1 90 ? -33.916 -1.165 13.338 1.00 61.16 90 PHE A CA 1
ATOM 721 C C . PHE A 1 90 ? -34.649 -2.165 12.426 1.00 61.16 90 PHE A C 1
ATOM 723 O O . PHE A 1 90 ? -35.499 -2.933 12.884 1.00 61.16 90 PHE A O 1
ATOM 730 N N . VAL A 1 91 ? -34.288 -2.220 11.142 1.00 67.44 91 VAL A N 1
ATOM 731 C CA . VAL A 1 91 ? -34.911 -3.129 10.161 1.00 67.44 91 VAL A CA 1
ATOM 732 C C . VAL A 1 91 ? -34.577 -4.601 10.440 1.00 67.44 91 VAL A C 1
ATOM 734 O O . VAL A 1 91 ? -35.438 -5.467 10.277 1.00 67.44 91 VAL A O 1
ATOM 737 N N . LEU A 1 92 ? -33.352 -4.901 10.884 1.00 63.91 92 LEU A N 1
ATOM 738 C CA . LEU A 1 92 ? -32.889 -6.276 11.115 1.00 63.91 92 LEU A CA 1
ATOM 739 C C . LEU A 1 92 ? -33.178 -6.804 12.531 1.00 63.91 92 LEU A C 1
ATOM 741 O O . LEU A 1 92 ? -33.275 -8.015 12.702 1.00 63.91 92 LEU A O 1
ATOM 745 N N . GLY A 1 93 ? -33.364 -5.928 13.525 1.00 58.34 93 GLY A N 1
ATOM 746 C CA . GLY A 1 93 ? -33.747 -6.291 14.899 1.00 58.34 93 GLY A CA 1
ATOM 747 C C . GLY A 1 93 ? -35.251 -6.516 15.122 1.00 58.34 93 GLY A C 1
ATOM 748 O O . GLY A 1 93 ? -35.666 -6.826 16.235 1.00 58.34 93 GLY A O 1
ATOM 749 N N . SER A 1 94 ? -36.075 -6.361 14.081 1.00 54.59 94 SER A N 1
ATOM 750 C CA . SER A 1 94 ? -37.543 -6.466 14.138 1.00 54.59 94 SER A CA 1
ATOM 751 C C . SER A 1 94 ? -38.093 -7.865 13.784 1.00 54.59 94 SER A C 1
ATOM 753 O O . SER A 1 94 ? -39.228 -7.978 13.309 1.00 54.59 94 SER A O 1
ATOM 755 N N . ARG A 1 95 ? -37.318 -8.941 13.984 1.00 44.44 95 ARG A N 1
ATOM 756 C CA . ARG A 1 95 ? -37.767 -10.338 13.831 1.00 44.44 95 ARG A CA 1
ATOM 757 C C . ARG A 1 95 ? -37.292 -11.230 14.966 1.00 44.44 95 ARG A C 1
ATOM 759 O O . ARG A 1 95 ? -36.092 -11.160 15.296 1.00 44.44 95 ARG A O 1
#